Protein AF-A0A350J2W2-F1 (afdb_monomer)

Mean predicted aligned error: 10.59 Å

Structure (mmCIF, N/CA/C/O backbone):
data_AF-A0A350J2W2-F1
#
_entry.id   AF-A0A350J2W2-F1
#
loop_
_atom_site.group_PDB
_atom_site.id
_atom_site.type_symbol
_atom_site.label_atom_id
_atom_site.label_alt_id
_atom_site.label_comp_id
_atom_site.label_asym_id
_atom_site.label_entity_id
_atom_site.label_seq_id
_atom_site.pdbx_PDB_ins_code
_atom_site.Cartn_x
_atom_site.Cartn_y
_atom_site.Cartn_z
_atom_site.occupancy
_atom_site.B_iso_or_equiv
_atom_site.auth_seq_id
_atom_site.auth_comp_id
_atom_site.auth_asym_id
_atom_site.auth_atom_id
_atom_site.pdbx_PDB_model_num
ATOM 1 N N . MET A 1 1 ? -44.505 -14.691 -26.378 1.00 49.09 1 MET A N 1
ATOM 2 C CA . MET A 1 1 ? -43.112 -14.727 -26.883 1.00 49.09 1 MET A CA 1
ATOM 3 C C . MET A 1 1 ? -42.463 -13.358 -26.728 1.00 49.09 1 MET A C 1
ATOM 5 O O . MET A 1 1 ? -42.428 -12.570 -27.658 1.00 49.09 1 MET A O 1
ATOM 9 N N . LYS A 1 2 ? -41.990 -13.043 -25.530 1.00 53.66 2 LYS A N 1
ATOM 10 C CA . LYS A 1 2 ? -41.070 -11.932 -25.254 1.00 53.66 2 LYS A CA 1
ATOM 11 C C . LYS A 1 2 ? -39.989 -12.549 -24.348 1.00 53.66 2 LYS A C 1
ATOM 13 O O . LYS A 1 2 ? -40.270 -13.595 -23.771 1.00 53.66 2 LYS A O 1
ATOM 18 N N . ASN A 1 3 ? -38.791 -11.974 -24.255 1.00 54.34 3 ASN A N 1
ATOM 19 C CA . ASN A 1 3 ? -37.718 -12.326 -23.290 1.00 54.34 3 ASN A CA 1
ATOM 20 C C . ASN A 1 3 ? -36.469 -13.059 -23.831 1.00 54.34 3 ASN A C 1
ATOM 22 O O . ASN A 1 3 ? -35.606 -13.402 -23.032 1.00 54.34 3 ASN A O 1
ATOM 26 N N . LYS A 1 4 ? -36.276 -13.249 -25.148 1.00 56.03 4 LYS A N 1
ATOM 27 C CA . LYS A 1 4 ? -34.934 -13.633 -25.664 1.00 56.03 4 LYS A CA 1
ATOM 28 C C . LYS A 1 4 ? -34.026 -12.429 -25.940 1.00 56.03 4 LYS A C 1
ATOM 30 O O . LYS A 1 4 ? -32.841 -12.484 -25.640 1.00 56.03 4 LYS A O 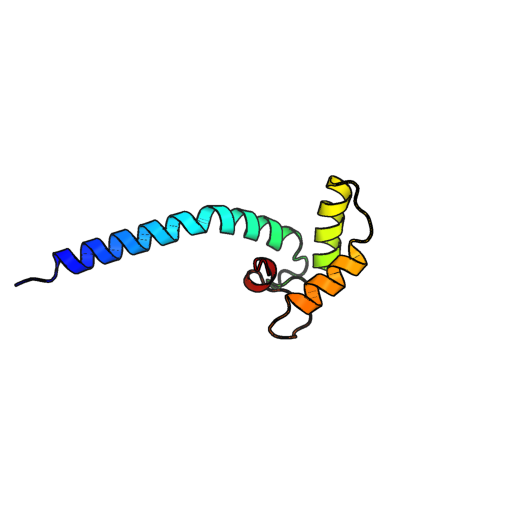1
ATOM 35 N N . LEU A 1 5 ? -34.585 -11.325 -26.440 1.00 55.53 5 LEU A N 1
ATOM 36 C CA . LEU A 1 5 ? -33.827 -10.097 -26.728 1.00 55.53 5 LEU A CA 1
ATOM 37 C C . LEU A 1 5 ? -33.416 -9.336 -25.454 1.00 55.53 5 LEU A C 1
ATOM 39 O O . LEU A 1 5 ? -32.357 -8.719 -25.424 1.00 55.53 5 LEU A O 1
ATOM 43 N N . SER A 1 6 ? -34.209 -9.436 -24.382 1.00 53.12 6 SER A N 1
ATOM 44 C CA . SER A 1 6 ? -33.935 -8.782 -23.094 1.00 53.12 6 SER A CA 1
ATOM 45 C C . SER A 1 6 ? -32.707 -9.365 -22.383 1.00 53.12 6 SER A C 1
ATOM 47 O O . SER A 1 6 ? -31.900 -8.608 -21.859 1.00 53.12 6 SER A O 1
ATOM 49 N N . ASN A 1 7 ? -32.511 -10.688 -22.427 1.00 52.81 7 ASN A N 1
ATOM 50 C CA . ASN A 1 7 ? -31.339 -11.326 -21.814 1.00 52.81 7 ASN A CA 1
ATOM 51 C C . ASN A 1 7 ? -30.046 -11.034 -22.585 1.00 52.81 7 ASN A C 1
ATOM 53 O O . ASN A 1 7 ? -28.989 -10.905 -21.979 1.00 52.81 7 ASN A O 1
ATOM 57 N N . LEU A 1 8 ? -30.130 -10.888 -23.910 1.00 56.78 8 LEU A N 1
ATOM 58 C CA . LEU A 1 8 ? -28.969 -10.621 -24.760 1.00 56.78 8 LEU A CA 1
ATOM 59 C C . LEU A 1 8 ? -28.378 -9.225 -24.513 1.00 56.78 8 LEU A C 1
ATOM 61 O O . LEU A 1 8 ? -27.160 -9.084 -24.444 1.00 56.78 8 LEU A O 1
ATOM 65 N N . LEU A 1 9 ? -29.225 -8.212 -24.305 1.00 57.78 9 LEU A N 1
ATOM 66 C CA . LEU A 1 9 ? -28.770 -6.862 -23.957 1.00 57.78 9 LEU A CA 1
ATOM 67 C C . LEU A 1 9 ? -28.153 -6.800 -22.553 1.00 57.78 9 LEU A C 1
ATOM 69 O O . LEU A 1 9 ? -27.125 -6.154 -22.376 1.00 57.78 9 LEU A O 1
ATOM 73 N N . VAL A 1 10 ? -28.729 -7.511 -21.575 1.00 58.03 10 VAL A N 1
ATOM 74 C CA . VAL A 1 10 ? -28.189 -7.575 -20.205 1.00 58.03 10 VAL 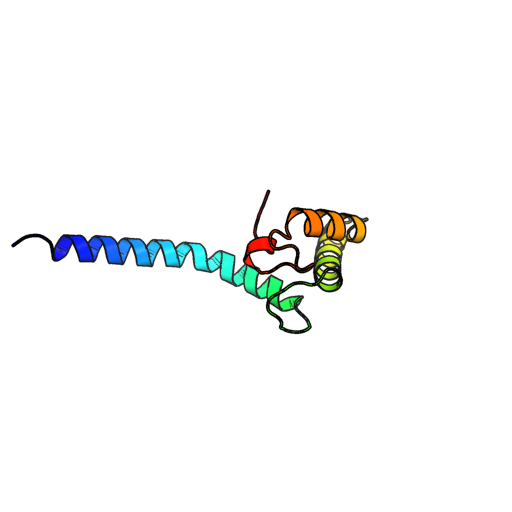A CA 1
ATOM 75 C C . VAL A 1 10 ? -26.812 -8.250 -20.182 1.00 58.03 10 VAL A C 1
ATOM 77 O O . VAL A 1 10 ? -25.888 -7.728 -19.560 1.00 58.03 10 VAL A O 1
ATOM 80 N N . SER A 1 11 ? -26.634 -9.362 -20.903 1.00 53.50 11 SER A N 1
ATOM 81 C CA . SER A 1 11 ? -25.349 -10.073 -20.962 1.00 53.50 11 SER A CA 1
ATOM 82 C C . SER A 1 11 ? -24.238 -9.273 -21.655 1.00 53.50 11 SER A C 1
ATOM 84 O O . SER A 1 11 ? -23.098 -9.298 -21.195 1.00 53.50 11 SER A O 1
ATOM 86 N N . VAL A 1 12 ? -24.551 -8.531 -22.725 1.00 54.62 12 VAL A N 1
ATOM 87 C CA . VAL A 1 12 ? -23.570 -7.668 -23.413 1.00 54.62 12 VAL A CA 1
ATOM 88 C C . VAL A 1 12 ? -23.169 -6.472 -22.546 1.00 54.62 12 VAL A C 1
ATOM 90 O O . VAL A 1 12 ? -21.996 -6.088 -22.540 1.00 54.62 12 VAL A O 1
ATOM 93 N N . LEU A 1 13 ? -24.104 -5.911 -21.773 1.00 53.59 13 LEU A N 1
ATOM 94 C CA . LEU A 1 13 ? -23.804 -4.809 -20.859 1.00 53.59 13 LEU A CA 1
ATOM 95 C C . LEU A 1 13 ? -22.875 -5.260 -19.719 1.00 53.59 13 LEU A C 1
ATOM 97 O O . LEU A 1 13 ? -21.887 -4.591 -19.445 1.00 53.59 13 LEU A O 1
ATOM 101 N N . LEU A 1 14 ? -23.137 -6.424 -19.110 1.00 55.47 14 LEU A N 1
ATOM 102 C CA . LEU A 1 14 ? -22.292 -7.011 -18.056 1.00 55.47 14 LEU A CA 1
ATOM 103 C C . LEU A 1 14 ? -20.867 -7.316 -18.538 1.00 55.47 14 LEU A C 1
ATOM 105 O O . LEU A 1 14 ? -19.902 -6.976 -17.859 1.00 55.47 14 LEU A O 1
ATOM 109 N N . ALA A 1 15 ? -20.715 -7.890 -19.733 1.00 52.28 15 ALA A N 1
ATOM 110 C CA . ALA A 1 15 ? -19.392 -8.188 -20.283 1.00 52.28 15 ALA A CA 1
ATOM 111 C C . ALA A 1 15 ? -18.567 -6.916 -20.576 1.00 52.28 15 ALA A C 1
ATOM 113 O O . ALA A 1 15 ? -17.340 -6.908 -20.434 1.00 52.28 15 ALA A O 1
ATOM 114 N N . SER A 1 16 ? -19.232 -5.820 -20.956 1.00 49.78 16 SER A N 1
ATOM 115 C CA . SER A 1 16 ? -18.566 -4.548 -21.255 1.00 49.78 16 SER A CA 1
ATOM 116 C C . SER A 1 16 ? -18.170 -3.757 -20.001 1.00 49.78 16 SER A C 1
ATOM 118 O O . SER A 1 16 ? -17.090 -3.168 -20.006 1.00 49.78 16 SER A O 1
ATOM 120 N N . VAL A 1 17 ? -18.936 -3.808 -18.899 1.00 49.34 17 VAL A N 1
ATOM 121 C CA . VAL A 1 17 ? -18.484 -3.217 -17.618 1.00 49.34 17 VAL A CA 1
ATOM 122 C C . VAL A 1 17 ? -17.358 -4.015 -16.955 1.00 49.34 17 VAL A C 1
ATOM 124 O O . VAL A 1 17 ? -16.441 -3.400 -16.414 1.00 49.34 17 VAL A O 1
ATOM 127 N N . SER A 1 18 ? -17.343 -5.352 -17.063 1.00 47.91 18 SER A N 1
ATOM 128 C CA . SER A 1 18 ? -16.205 -6.157 -16.584 1.00 47.91 18 SER A CA 1
ATOM 129 C C . SER A 1 18 ? -14.905 -5.784 -17.299 1.00 47.91 18 SER A C 1
ATOM 131 O O . SER A 1 18 ? -13.874 -5.625 -16.657 1.00 47.91 18 SER A O 1
ATOM 133 N N . SER A 1 19 ? -14.960 -5.551 -18.614 1.00 50.03 19 SER A N 1
ATOM 134 C CA . SER A 1 19 ? -13.776 -5.241 -19.428 1.00 50.03 19 SER A CA 1
ATOM 135 C C . SER A 1 19 ? -13.108 -3.901 -19.073 1.00 50.03 19 SER A C 1
ATOM 137 O O . SER A 1 19 ? -11.905 -3.748 -19.283 1.00 50.03 19 SER A O 1
ATOM 139 N N . LEU A 1 20 ? -13.860 -2.932 -18.533 1.00 49.50 20 LEU A N 1
ATOM 140 C CA . LEU A 1 20 ? -13.338 -1.600 -18.201 1.00 49.50 20 LEU A CA 1
ATOM 141 C C . LEU A 1 20 ? -12.641 -1.554 -16.830 1.00 49.50 20 LEU A C 1
ATOM 143 O O . LEU A 1 20 ? -11.693 -0.792 -16.658 1.00 49.50 20 LEU A O 1
ATOM 147 N N . ALA A 1 21 ? -13.053 -2.403 -15.883 1.00 53.03 21 ALA A N 1
ATOM 148 C CA . ALA A 1 21 ? -12.376 -2.563 -14.593 1.00 53.03 21 ALA A CA 1
ATOM 149 C C . ALA A 1 21 ? -11.030 -3.307 -14.729 1.00 53.03 21 ALA A C 1
ATOM 151 O O . ALA A 1 21 ? -10.059 -2.993 -14.043 1.00 53.03 21 ALA A O 1
ATOM 152 N N . CYS A 1 22 ? -10.925 -4.235 -15.686 1.00 55.31 22 CYS A N 1
ATOM 153 C CA . CYS A 1 22 ? -9.752 -5.099 -15.822 1.00 55.31 22 CYS A CA 1
ATOM 154 C C . CYS A 1 22 ? -8.440 -4.360 -16.140 1.00 55.31 22 CYS A C 1
ATOM 156 O O . CYS A 1 22 ? -7.374 -4.827 -15.747 1.00 55.31 22 CYS A O 1
ATOM 158 N N . ALA A 1 23 ? -8.458 -3.237 -16.864 1.00 61.50 23 ALA A N 1
ATOM 159 C CA . ALA A 1 23 ? -7.214 -2.640 -17.366 1.00 61.50 23 ALA A CA 1
ATOM 160 C C . ALA A 1 23 ? -6.339 -2.018 -16.258 1.00 61.50 23 ALA A C 1
ATOM 162 O O . ALA A 1 23 ? -5.112 -2.170 -16.275 1.00 61.50 23 ALA A O 1
ATOM 163 N N . ASP A 1 24 ? -6.954 -1.327 -15.298 1.00 74.31 24 ASP A N 1
ATOM 164 C CA . ASP A 1 24 ? -6.248 -0.761 -14.144 1.00 74.31 24 ASP A CA 1
ATOM 165 C C . ASP A 1 24 ? -5.893 -1.835 -13.116 1.00 74.31 24 ASP A C 1
ATOM 167 O O . ASP A 1 24 ? -4.791 -1.812 -12.556 1.00 74.31 24 ASP A O 1
ATOM 171 N N . ASP A 1 25 ? -6.771 -2.821 -12.934 1.00 78.56 25 ASP A N 1
ATOM 172 C CA . ASP A 1 25 ? -6.525 -3.939 -12.030 1.00 78.56 25 ASP A CA 1
ATOM 173 C C . ASP A 1 25 ? -5.352 -4.798 -12.498 1.00 78.56 25 ASP A C 1
ATOM 175 O O . ASP A 1 25 ? -4.492 -5.122 -11.689 1.00 78.56 25 ASP A O 1
ATOM 179 N N . VAL A 1 26 ? -5.192 -5.038 -13.804 1.00 82.25 26 VAL A N 1
ATOM 180 C CA . VAL A 1 26 ? -4.033 -5.776 -14.338 1.00 82.25 26 VAL A CA 1
ATOM 181 C C . VAL A 1 26 ? -2.710 -5.052 -14.062 1.00 82.25 26 VAL A C 1
ATOM 183 O O . VAL A 1 26 ? -1.707 -5.692 -13.739 1.00 82.25 26 VAL A O 1
ATOM 186 N N . LYS A 1 27 ? -2.656 -3.717 -14.176 1.00 85.75 27 LYS A N 1
ATOM 187 C CA . LYS A 1 27 ? -1.427 -2.956 -13.863 1.00 85.75 27 LYS A CA 1
ATOM 188 C C . LYS A 1 27 ? -1.109 -3.006 -12.373 1.00 85.75 27 LYS A C 1
ATOM 190 O O . LYS A 1 27 ? 0.048 -3.190 -11.997 1.00 85.75 27 LYS A O 1
ATOM 195 N N . LYS A 1 28 ? -2.135 -2.836 -11.543 1.00 86.62 28 LYS A N 1
ATOM 196 C CA . LYS A 1 28 ? -2.049 -2.920 -10.086 1.00 86.62 28 LYS A CA 1
ATOM 197 C C . LYS A 1 28 ? -1.611 -4.309 -9.633 1.00 86.62 28 LYS A C 1
ATOM 199 O O . LYS A 1 28 ? -0.715 -4.400 -8.807 1.00 86.62 28 LYS A O 1
ATOM 204 N N . GLN A 1 29 ? -2.164 -5.359 -10.229 1.00 88.06 29 GLN A N 1
ATOM 205 C CA . GLN A 1 29 ? -1.822 -6.748 -9.945 1.00 88.06 29 GLN A CA 1
ATOM 206 C C . GLN A 1 29 ? -0.375 -7.042 -10.330 1.00 88.06 29 GLN A C 1
ATOM 208 O O . GLN A 1 29 ? 0.384 -7.531 -9.509 1.00 88.06 29 GLN A O 1
ATOM 213 N N . LYS A 1 30 ? 0.073 -6.619 -11.520 1.00 89.12 30 LYS A N 1
ATOM 214 C CA . LYS A 1 30 ? 1.492 -6.730 -11.902 1.00 89.12 30 LYS A CA 1
ATOM 215 C C . LYS A 1 30 ? 2.427 -6.003 -10.939 1.00 89.12 30 LYS A C 1
ATOM 217 O O . LYS A 1 30 ? 3.550 -6.447 -10.725 1.00 89.12 30 LYS A O 1
ATOM 222 N N . TYR A 1 31 ? 2.003 -4.855 -10.413 1.00 89.12 31 TYR A N 1
ATOM 223 C CA . TYR A 1 31 ? 2.786 -4.131 -9.420 1.00 89.12 31 TYR A CA 1
ATOM 224 C C . TYR A 1 31 ? 2.791 -4.856 -8.074 1.00 89.12 31 TYR A C 1
ATOM 226 O O . TYR A 1 31 ? 3.848 -4.945 -7.472 1.00 89.12 31 TYR A O 1
ATOM 234 N N . PHE A 1 32 ? 1.656 -5.398 -7.637 1.00 89.81 32 PHE A N 1
ATOM 235 C CA . PHE A 1 32 ? 1.522 -6.204 -6.425 1.00 89.81 32 PHE A CA 1
ATOM 236 C C . PHE A 1 32 ? 2.417 -7.450 -6.479 1.00 89.81 32 PHE A C 1
ATOM 238 O O . PHE A 1 32 ? 3.338 -7.568 -5.677 1.00 89.81 32 PHE A O 1
ATOM 245 N N . SER A 1 33 ? 2.265 -8.276 -7.518 1.00 90.75 33 SER A N 1
ATOM 246 C CA . SER A 1 33 ? 3.043 -9.506 -7.721 1.00 90.75 33 SER A CA 1
ATOM 247 C C . SER A 1 33 ? 4.545 -9.270 -7.909 1.00 90.75 33 SER A C 1
ATOM 249 O O . SER A 1 33 ? 5.328 -10.206 -7.895 1.00 90.75 33 SER A O 1
ATOM 251 N N . LYS A 1 34 ? 4.986 -8.024 -8.131 1.00 92.06 34 LYS A N 1
ATOM 252 C CA . LYS A 1 34 ? 6.417 -7.699 -8.180 1.00 92.06 34 LYS A CA 1
ATOM 253 C C . LYS A 1 34 ? 7.064 -7.711 -6.788 1.00 92.06 34 LYS A C 1
ATOM 255 O O . LYS A 1 34 ? 8.282 -7.852 -6.702 1.00 92.06 34 LYS A O 1
ATOM 260 N N . PHE A 1 35 ? 6.282 -7.460 -5.742 1.00 91.25 35 PHE A N 1
ATOM 261 C CA . PHE A 1 35 ? 6.765 -7.366 -4.363 1.00 91.25 35 PHE A CA 1
ATOM 262 C C . PHE A 1 35 ? 6.357 -8.558 -3.500 1.00 91.25 35 PHE A C 1
ATOM 264 O O . PHE A 1 35 ? 6.954 -8.713 -2.446 1.00 91.25 35 PHE A O 1
ATOM 271 N N . ASP A 1 36 ? 5.401 -9.365 -3.955 1.00 91.31 36 ASP A N 1
ATOM 272 C CA . ASP A 1 36 ? 5.117 -10.704 -3.435 1.00 91.31 36 ASP A CA 1
ATOM 273 C C . ASP A 1 36 ? 6.282 -11.635 -3.825 1.00 91.31 36 ASP A C 1
ATOM 275 O O . ASP A 1 36 ? 6.398 -12.082 -4.971 1.00 91.31 36 ASP A O 1
ATOM 279 N N . LEU A 1 37 ? 7.243 -11.796 -2.915 1.00 90.88 37 LEU A N 1
ATOM 280 C CA . LEU A 1 37 ? 8.487 -12.529 -3.147 1.00 90.88 37 LEU A CA 1
ATOM 281 C C . LEU A 1 37 ? 8.303 -14.027 -2.922 1.00 90.88 37 LEU A C 1
ATOM 283 O O . LEU A 1 37 ? 8.971 -14.829 -3.584 1.00 90.88 37 LEU A O 1
ATOM 287 N N . ASP A 1 38 ? 7.422 -14.404 -1.999 1.00 91.06 38 ASP A N 1
ATOM 288 C CA .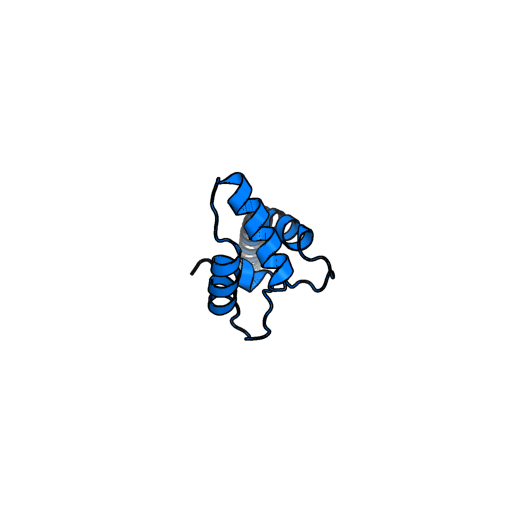 ASP A 1 38 ? 7.103 -15.797 -1.700 1.00 91.06 38 ASP A CA 1
ATOM 289 C C . ASP A 1 38 ? 5.984 -16.366 -2.594 1.00 91.06 38 ASP A C 1
ATOM 291 O O . ASP A 1 38 ? 5.801 -17.584 -2.628 1.00 91.06 38 ASP A O 1
ATOM 295 N N . ASN A 1 39 ? 5.367 -15.530 -3.439 1.00 89.88 39 ASN A N 1
ATOM 296 C CA . ASN A 1 39 ? 4.298 -15.869 -4.388 1.00 89.88 39 ASN A CA 1
ATOM 297 C C . ASN A 1 39 ? 3.080 -16.464 -3.680 1.00 89.88 39 ASN A C 1
ATOM 299 O O . ASN A 1 39 ? 2.480 -17.432 -4.164 1.00 89.88 39 ASN A O 1
ATOM 303 N N . ASN A 1 40 ? 2.751 -15.918 -2.512 1.00 90.38 40 ASN A N 1
ATOM 304 C CA . ASN A 1 40 ? 1.631 -16.387 -1.715 1.00 90.38 40 ASN A CA 1
ATOM 305 C C . ASN A 1 40 ? 0.326 -15.622 -2.014 1.00 90.38 40 ASN A C 1
ATOM 307 O O . ASN A 1 40 ? -0.680 -15.890 -1.359 1.00 90.38 40 ASN A O 1
ATOM 311 N N . ASP A 1 41 ? 0.321 -14.714 -3.002 1.00 91.06 41 ASP A N 1
ATOM 312 C CA . ASP A 1 41 ? -0.777 -13.805 -3.372 1.00 91.06 41 ASP A CA 1
ATOM 313 C C . ASP A 1 41 ? -1.147 -12.773 -2.282 1.00 91.06 41 ASP A C 1
ATOM 315 O O . ASP A 1 41 ? -2.172 -12.082 -2.370 1.00 91.06 41 ASP A O 1
ATOM 319 N N . HIS A 1 42 ? -0.290 -12.615 -1.277 1.00 93.75 42 HIS A N 1
ATOM 320 C CA . HIS A 1 42 ? -0.398 -11.649 -0.193 1.00 93.75 42 HIS A CA 1
ATOM 321 C C . HIS A 1 42 ? 0.880 -10.801 -0.129 1.00 93.75 42 HIS A C 1
ATOM 323 O O . HIS A 1 42 ? 1.903 -11.099 -0.734 1.00 93.75 42 HIS A O 1
ATOM 329 N N . LEU A 1 43 ? 0.803 -9.669 0.565 1.00 92.94 43 LEU A N 1
ATOM 330 C CA . LEU A 1 43 ? 1.975 -8.882 0.919 1.00 92.94 43 LEU A CA 1
ATOM 331 C C . LEU A 1 43 ? 2.149 -8.918 2.423 1.00 92.94 43 LEU A C 1
ATOM 333 O O . LEU A 1 43 ? 1.350 -8.340 3.165 1.00 92.94 43 LEU A O 1
ATOM 337 N N . SER A 1 44 ? 3.241 -9.530 2.852 1.00 93.25 44 SER A N 1
ATOM 338 C CA . SER A 1 44 ? 3.724 -9.454 4.223 1.00 93.25 44 SER A CA 1
ATOM 339 C C . SER A 1 44 ? 4.132 -8.020 4.576 1.00 93.25 44 SER A C 1
ATOM 341 O O . SER A 1 44 ? 4.396 -7.185 3.703 1.00 93.25 44 SER A O 1
ATOM 343 N N . LEU A 1 45 ? 4.257 -7.712 5.870 1.00 91.38 45 LEU A N 1
ATOM 344 C CA . LEU A 1 45 ? 4.686 -6.384 6.330 1.00 91.38 45 LEU A CA 1
ATOM 345 C C . LEU A 1 45 ? 6.023 -5.954 5.705 1.00 91.38 45 LEU A C 1
ATOM 347 O O . LEU A 1 45 ? 6.195 -4.792 5.332 1.00 91.38 45 LEU A O 1
ATOM 351 N N . GLU A 1 46 ? 6.965 -6.887 5.577 1.00 92.44 46 GLU A N 1
ATOM 352 C CA . GLU A 1 46 ? 8.298 -6.646 5.015 1.00 92.44 46 GLU A CA 1
ATOM 353 C C . GLU A 1 46 ? 8.244 -6.325 3.512 1.00 92.44 46 GLU A C 1
ATOM 355 O O . GLU A 1 46 ? 8.882 -5.376 3.038 1.00 92.44 46 GLU A O 1
ATOM 360 N N . GLU A 1 47 ? 7.420 -7.058 2.766 1.00 93.31 47 GLU A N 1
ATOM 361 C CA . GLU A 1 47 ? 7.196 -6.873 1.329 1.00 93.31 47 GLU A CA 1
ATOM 362 C C . GLU A 1 47 ? 6.454 -5.564 1.054 1.00 93.31 47 GLU A C 1
ATOM 364 O O . GLU A 1 47 ? 6.862 -4.753 0.214 1.00 93.31 47 GLU A O 1
ATOM 369 N N . TYR A 1 48 ? 5.414 -5.289 1.841 1.00 91.88 48 TYR A N 1
ATOM 370 C CA . TYR A 1 48 ? 4.663 -4.043 1.778 1.00 91.88 48 TYR A CA 1
ATOM 371 C C . TYR A 1 48 ? 5.521 -2.828 2.165 1.00 91.88 48 TYR A C 1
ATOM 373 O O . TYR A 1 48 ? 5.456 -1.776 1.518 1.00 91.88 48 TYR A O 1
ATOM 381 N N . SER A 1 49 ? 6.377 -2.964 3.181 1.00 92.62 49 SER A N 1
ATOM 382 C CA . SER A 1 49 ? 7.343 -1.933 3.575 1.00 92.62 49 SER A CA 1
ATOM 383 C C . SER A 1 49 ? 8.350 -1.659 2.458 1.00 92.62 49 SER A C 1
ATOM 385 O O . SER A 1 49 ? 8.598 -0.497 2.126 1.00 92.62 49 SER A O 1
ATOM 387 N N . SER A 1 50 ? 8.856 -2.705 1.800 1.00 92.12 50 SER A N 1
ATOM 388 C CA . SER A 1 50 ? 9.750 -2.590 0.641 1.00 92.12 50 SER A CA 1
ATOM 389 C C . SER A 1 50 ? 9.070 -1.896 -0.543 1.00 92.12 50 SER A C 1
ATOM 391 O O . SER A 1 50 ? 9.656 -1.016 -1.182 1.00 92.12 50 SER A O 1
ATOM 393 N N . MET A 1 51 ? 7.799 -2.207 -0.798 1.00 90.69 51 MET A N 1
ATOM 394 C CA . MET A 1 51 ? 6.990 -1.513 -1.799 1.00 90.69 51 MET A CA 1
ATOM 395 C C . MET A 1 51 ? 6.837 -0.019 -1.471 1.00 90.69 51 MET A C 1
ATOM 397 O O . MET A 1 51 ? 7.035 0.845 -2.336 1.00 90.69 51 MET A O 1
ATOM 401 N N . LEU A 1 52 ? 6.506 0.312 -0.219 1.00 90.69 52 LEU A N 1
ATOM 402 C CA . LEU A 1 52 ? 6.372 1.699 0.223 1.00 90.69 52 LEU A CA 1
ATOM 403 C C . LEU A 1 52 ? 7.698 2.447 0.179 1.00 90.69 52 LEU A C 1
ATOM 405 O O . LEU A 1 52 ? 7.692 3.608 -0.225 1.00 90.69 52 LEU A O 1
ATOM 409 N N . ARG A 1 53 ? 8.814 1.795 0.510 1.00 92.06 53 ARG A N 1
ATOM 410 C CA . ARG A 1 53 ? 10.161 2.353 0.385 1.00 92.06 53 ARG A CA 1
ATOM 411 C C . ARG A 1 53 ? 10.425 2.834 -1.036 1.00 92.06 53 ARG A C 1
ATOM 413 O O . ARG A 1 53 ? 10.678 4.018 -1.225 1.00 92.06 53 ARG A O 1
ATOM 420 N N . VAL A 1 54 ? 10.247 1.972 -2.039 1.00 90.69 54 VAL A N 1
ATOM 421 C CA . VAL A 1 54 ? 10.457 2.335 -3.455 1.00 90.69 54 VAL A CA 1
ATOM 422 C C . VAL A 1 54 ? 9.561 3.506 -3.876 1.00 90.69 54 VAL A C 1
ATOM 424 O O . VAL A 1 54 ? 9.962 4.369 -4.658 1.00 90.69 54 VAL A O 1
ATOM 427 N N . ARG A 1 55 ? 8.324 3.563 -3.369 1.00 87.81 55 ARG A N 1
ATOM 428 C CA . ARG A 1 55 ? 7.398 4.671 -3.651 1.00 87.81 55 ARG A CA 1
ATOM 429 C C . ARG A 1 55 ? 7.820 5.978 -2.972 1.00 87.81 55 ARG A C 1
ATOM 431 O O . ARG A 1 55 ? 7.655 7.051 -3.557 1.00 87.81 55 ARG A O 1
ATOM 438 N N . PHE A 1 56 ? 8.313 5.889 -1.743 1.00 89.44 56 PHE A N 1
ATOM 439 C CA . PHE A 1 56 ? 8.734 7.018 -0.922 1.00 89.44 56 PHE A CA 1
ATOM 440 C C . PHE A 1 56 ? 10.058 7.602 -1.411 1.00 89.44 56 PHE A C 1
ATOM 442 O O . PHE A 1 56 ? 10.129 8.814 -1.574 1.00 89.44 56 PHE A O 1
ATOM 449 N N . GLU A 1 57 ? 11.034 6.762 -1.764 1.00 89.69 57 GLU A N 1
ATOM 450 C CA . GLU A 1 57 ? 12.303 7.166 -2.386 1.00 89.69 57 GLU A CA 1
ATOM 451 C C . GLU A 1 57 ? 12.057 7.946 -3.687 1.00 89.69 57 GLU A C 1
ATOM 453 O O . GLU A 1 57 ? 12.648 8.996 -3.908 1.00 89.69 57 GLU A O 1
ATOM 458 N N . LYS A 1 58 ? 11.093 7.514 -4.514 1.00 88.50 58 LYS A N 1
ATOM 459 C CA . LYS A 1 58 ? 10.681 8.260 -5.720 1.00 88.50 58 LYS A CA 1
ATOM 460 C C . LYS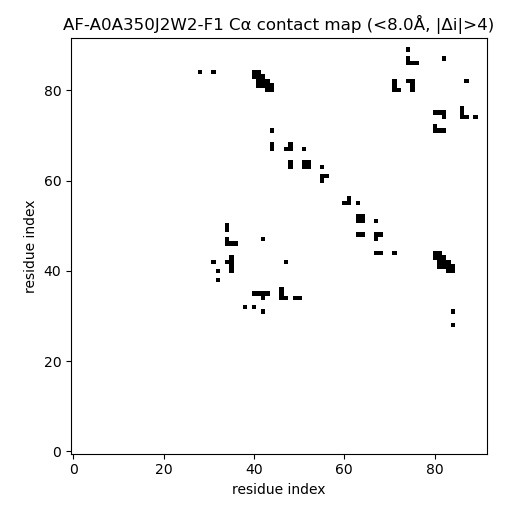 A 1 58 ? 10.032 9.617 -5.439 1.00 88.50 58 LYS A C 1
ATOM 462 O O . LYS A 1 58 ? 9.949 10.440 -6.343 1.00 88.50 58 LYS A O 1
ATOM 467 N N . SER A 1 59 ? 9.508 9.814 -4.233 1.00 86.94 59 SER A N 1
ATOM 468 C CA . SER A 1 59 ? 8.797 11.030 -3.821 1.00 86.94 59 SER A CA 1
ATOM 469 C C . SER A 1 59 ? 9.599 11.872 -2.822 1.00 86.94 59 SER A C 1
ATOM 471 O O . SER A 1 59 ? 9.027 12.804 -2.260 1.00 86.94 59 SER A O 1
ATOM 473 N N . ASP A 1 60 ? 10.861 11.509 -2.563 1.00 86.69 60 ASP A N 1
ATOM 474 C CA . ASP A 1 60 ? 11.744 12.100 -1.548 1.00 86.69 60 ASP A CA 1
ATOM 475 C C . ASP A 1 60 ? 11.113 12.171 -0.140 1.00 86.69 60 ASP A C 1
ATOM 477 O O . ASP A 1 60 ? 11.231 13.146 0.600 1.00 86.69 60 ASP A O 1
ATOM 481 N N . LYS A 1 61 ? 10.361 11.124 0.229 1.00 85.69 61 LYS A N 1
ATOM 482 C CA . LYS A 1 61 ? 9.706 10.995 1.539 1.00 85.69 61 LYS A CA 1
ATOM 483 C C . LYS A 1 61 ? 10.424 9.964 2.401 1.00 85.69 61 LYS A C 1
ATOM 485 O O . LYS A 1 61 ? 10.880 8.939 1.908 1.00 85.69 61 LYS A O 1
ATOM 490 N N . SER A 1 62 ? 10.442 10.184 3.711 1.00 88.50 62 SER A N 1
ATOM 491 C CA . SER A 1 62 ? 10.964 9.237 4.704 1.00 88.50 62 SER A CA 1
ATOM 492 C C . SER A 1 62 ? 9.846 8.680 5.596 1.00 88.50 62 SER A C 1
ATOM 494 O O . SER A 1 62 ? 8.691 9.103 5.514 1.00 88.50 62 SER A O 1
ATOM 496 N N . GLY A 1 63 ? 10.169 7.687 6.429 1.00 88.81 63 GLY A N 1
ATOM 497 C CA . GLY A 1 63 ? 9.216 7.104 7.382 1.00 88.81 63 GLY A CA 1
ATOM 498 C C . GLY A 1 63 ? 8.263 6.064 6.785 1.00 88.81 63 GLY A C 1
ATOM 499 O O . GLY A 1 63 ? 7.184 5.839 7.338 1.00 88.81 63 GLY A O 1
ATOM 500 N N . TRP A 1 64 ? 8.650 5.417 5.678 1.00 89.19 64 TRP A N 1
ATOM 501 C CA . TRP A 1 64 ? 7.845 4.373 5.036 1.00 89.19 64 TRP A CA 1
ATOM 502 C C . TRP A 1 64 ? 7.540 3.204 5.979 1.00 89.19 64 TRP A C 1
ATOM 504 O O . TRP A 1 64 ? 6.426 2.709 5.9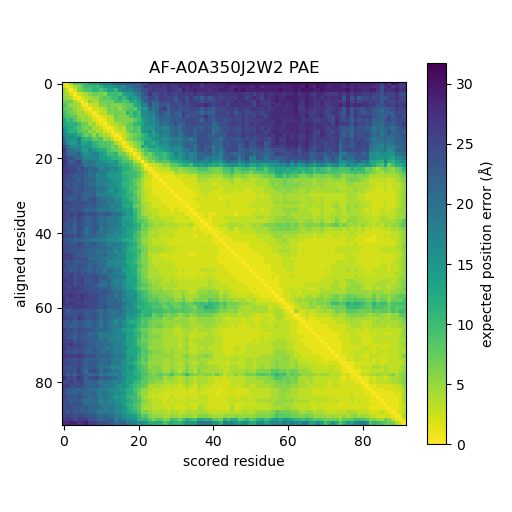35 1.00 89.19 64 TRP A O 1
ATOM 514 N N . GLU A 1 65 ? 8.450 2.821 6.878 1.00 88.50 65 GLU A N 1
ATOM 515 C CA . GLU A 1 65 ? 8.267 1.688 7.806 1.00 88.50 65 GLU A CA 1
ATOM 516 C C . GLU A 1 65 ? 7.129 1.920 8.809 1.00 88.50 65 GLU A C 1
ATOM 518 O O . GLU A 1 65 ? 6.270 1.062 9.020 1.00 88.50 65 GLU A O 1
ATOM 523 N N . LYS A 1 66 ? 7.076 3.119 9.406 1.00 90.00 66 LYS A N 1
ATOM 524 C CA . LYS A 1 66 ? 5.979 3.506 10.308 1.00 90.00 66 LYS A CA 1
ATOM 525 C C . LYS A 1 66 ? 4.662 3.601 9.548 1.00 90.00 66 LYS A C 1
ATOM 527 O O . LYS A 1 66 ? 3.612 3.246 10.075 1.00 90.00 66 LYS A O 1
ATOM 532 N N . GLN A 1 67 ? 4.716 4.091 8.310 1.00 89.56 67 GLN A N 1
ATOM 533 C CA . GLN A 1 67 ? 3.541 4.197 7.457 1.00 89.56 67 GLN A CA 1
ATOM 534 C C . GLN A 1 67 ? 3.072 2.832 6.937 1.00 89.56 67 GLN A C 1
ATOM 536 O O . GLN A 1 67 ? 1.881 2.687 6.677 1.00 89.56 67 GLN A O 1
ATOM 541 N N . ALA A 1 68 ? 3.979 1.865 6.778 1.00 90.69 68 ALA A N 1
ATOM 542 C CA . ALA A 1 68 ? 3.687 0.494 6.384 1.00 90.69 68 ALA A CA 1
ATOM 543 C C . ALA A 1 68 ? 2.885 -0.199 7.477 1.00 90.69 68 ALA A C 1
ATOM 545 O O . ALA A 1 68 ? 1.759 -0.589 7.205 1.00 90.69 68 ALA A O 1
ATOM 546 N N . ASN A 1 69 ? 3.399 -0.206 8.711 1.00 90.69 69 ASN A N 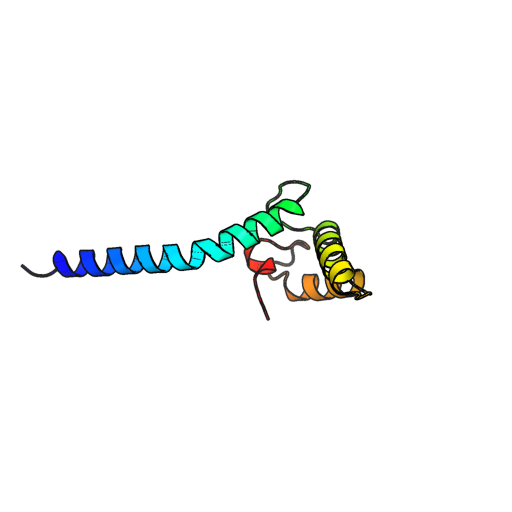1
ATOM 547 C CA . ASN A 1 69 ? 2.693 -0.750 9.875 1.00 90.69 69 ASN A CA 1
ATOM 548 C C . ASN A 1 69 ? 1.299 -0.136 10.032 1.00 90.69 69 ASN A C 1
ATOM 550 O O . ASN A 1 69 ? 0.303 -0.845 9.972 1.00 90.69 69 ASN A O 1
ATOM 554 N N . LYS A 1 70 ? 1.212 1.201 10.087 1.00 90.25 70 LYS A N 1
ATOM 555 C CA . LYS A 1 70 ? -0.080 1.890 10.232 1.00 90.25 70 LYS A CA 1
ATOM 556 C C . LYS A 1 70 ? -1.070 1.568 9.117 1.00 90.25 70 LYS A C 1
ATOM 558 O O . LYS A 1 70 ? -2.266 1.498 9.369 1.00 90.25 70 LYS A O 1
ATOM 563 N N . ARG A 1 71 ? -0.601 1.466 7.867 1.00 88.50 71 ARG A N 1
ATOM 564 C CA . ARG A 1 71 ? -1.488 1.129 6.746 1.00 88.50 71 ARG A CA 1
ATOM 565 C C . ARG A 1 71 ? -1.861 -0.336 6.731 1.00 88.50 71 ARG A C 1
ATOM 567 O O . ARG A 1 71 ? -2.961 -0.621 6.290 1.00 88.50 71 ARG A O 1
ATOM 574 N N . MET A 1 72 ? -0.975 -1.213 7.179 1.00 89.44 72 MET A N 1
ATOM 575 C CA . MET A 1 72 ? -1.256 -2.630 7.300 1.00 89.44 72 MET A CA 1
ATOM 576 C C . MET A 1 72 ? -2.342 -2.855 8.343 1.00 89.44 72 MET A C 1
ATOM 578 O O . MET A 1 72 ? -3.409 -3.304 7.969 1.00 89.44 72 MET A O 1
ATOM 582 N N . GLU A 1 73 ? -2.164 -2.364 9.571 1.00 89.38 73 GLU A N 1
ATOM 583 C CA . GLU A 1 73 ? -3.180 -2.454 10.635 1.00 89.38 73 GLU A CA 1
ATOM 584 C C . GLU A 1 73 ? -4.537 -1.851 10.237 1.00 89.38 73 GLU A C 1
ATOM 586 O O . GLU A 1 73 ? -5.581 -2.256 10.734 1.00 89.38 73 GLU A O 1
ATOM 591 N N . PHE A 1 74 ? -4.536 -0.847 9.358 1.00 88.44 74 PHE A N 1
ATOM 592 C CA . PHE A 1 74 ? -5.762 -0.201 8.896 1.00 88.44 74 PHE A CA 1
ATOM 593 C C . PHE A 1 74 ? -6.442 -0.917 7.717 1.00 88.44 74 PHE A C 1
ATOM 595 O O . PHE A 1 74 ? -7.622 -0.676 7.466 1.00 88.44 74 PHE A O 1
ATOM 602 N N . LYS A 1 75 ? -5.702 -1.729 6.955 1.00 88.69 75 LYS A N 1
ATOM 603 C CA . LYS A 1 75 ? -6.173 -2.391 5.725 1.00 88.69 75 LYS A CA 1
ATOM 604 C C . LYS A 1 75 ? -6.366 -3.894 5.876 1.00 88.69 75 LYS A C 1
ATOM 606 O O . LYS A 1 75 ? -7.128 -4.451 5.098 1.00 88.69 75 LYS A O 1
ATOM 611 N N . ASP A 1 76 ? -5.650 -4.503 6.809 1.00 90.44 76 ASP A N 1
ATOM 612 C CA . ASP A 1 76 ? -5.746 -5.905 7.190 1.00 90.44 76 ASP A CA 1
ATOM 613 C C . ASP A 1 76 ? -7.107 -6.125 7.870 1.00 90.44 76 ASP A C 1
ATOM 615 O O . ASP A 1 76 ? -7.284 -5.877 9.065 1.00 90.44 76 ASP A O 1
ATOM 619 N N . GLU A 1 77 ? -8.122 -6.457 7.066 1.00 88.44 77 GLU A N 1
ATOM 620 C CA . GLU A 1 77 ? -9.500 -6.623 7.538 1.00 88.44 77 GLU A CA 1
ATOM 621 C C . GLU A 1 77 ? -9.716 -8.009 8.146 1.00 88.44 77 GLU A C 1
ATOM 623 O O . GLU A 1 77 ? -10.534 -8.163 9.058 1.00 88.44 77 GLU A O 1
ATOM 628 N N . ASN A 1 78 ? -9.011 -9.017 7.630 1.00 87.94 78 ASN A N 1
ATOM 629 C CA . ASN A 1 78 ? -9.098 -10.392 8.109 1.00 87.94 78 ASN A CA 1
ATOM 630 C C . ASN A 1 78 ? -8.181 -10.662 9.323 1.00 87.94 78 ASN A C 1
ATOM 632 O O . ASN A 1 78 ? -8.402 -11.653 10.024 1.00 87.94 78 ASN A O 1
ATOM 636 N N . GLY A 1 79 ? -7.236 -9.767 9.621 1.00 88.25 79 GLY A N 1
ATOM 637 C CA . GLY A 1 79 ? -6.336 -9.831 10.770 1.00 88.25 79 GLY A CA 1
ATOM 638 C C . GLY A 1 79 ? -5.250 -10.894 10.626 1.00 88.25 79 GLY A C 1
ATOM 639 O O . GLY A 1 79 ? -4.799 -11.434 11.642 1.00 88.25 79 GLY A O 1
ATOM 640 N N . ASP A 1 80 ? -4.881 -11.258 9.396 1.00 89.12 80 ASP A N 1
ATOM 641 C CA . ASP A 1 80 ? -3.890 -12.305 9.130 1.00 89.12 80 ASP A CA 1
ATOM 642 C C . ASP A 1 80 ? -2.440 -11.784 9.125 1.00 89.12 80 ASP A C 1
ATOM 644 O O . ASP A 1 80 ? -1.496 -12.573 9.011 1.00 89.12 80 ASP A O 1
ATOM 648 N N . GLY A 1 81 ? -2.251 -10.473 9.315 1.00 88.94 81 GLY A N 1
ATOM 649 C CA . GLY A 1 81 ? -0.947 -9.819 9.310 1.00 88.94 81 GLY A CA 1
ATOM 650 C C . GLY A 1 81 ? -0.357 -9.647 7.911 1.00 88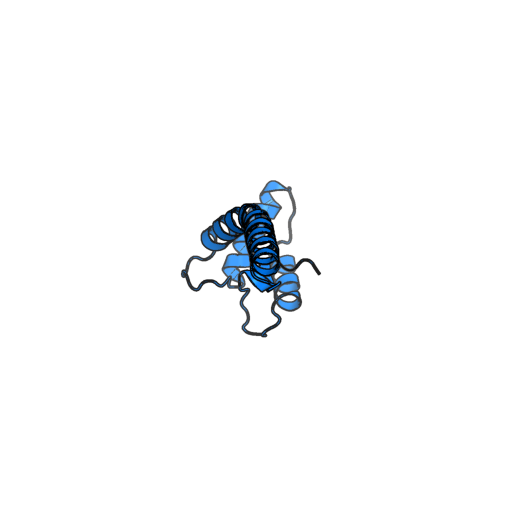.94 81 GLY A C 1
ATOM 651 O O . GLY A 1 81 ? 0.824 -9.310 7.781 1.00 88.94 81 GLY A O 1
ATOM 652 N N . GLN A 1 82 ? -1.151 -9.882 6.869 1.00 93.12 82 GLN A N 1
ATOM 653 C CA . GLN A 1 82 ? -0.790 -9.762 5.467 1.00 93.12 82 GLN A CA 1
ATOM 654 C C . GLN A 1 82 ? -1.849 -8.928 4.735 1.00 93.12 82 G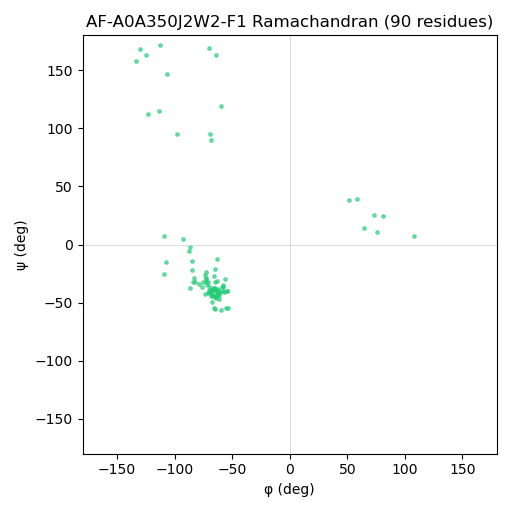LN A C 1
ATOM 656 O O . GLN A 1 82 ? -2.877 -8.552 5.282 1.00 93.12 82 GLN A O 1
ATOM 661 N N . LEU A 1 83 ? -1.554 -8.518 3.503 1.00 92.19 83 LEU A N 1
ATOM 662 C CA . LEU A 1 83 ? -2.518 -7.801 2.670 1.00 92.19 83 LEU A CA 1
ATOM 663 C C . LEU A 1 83 ? -2.717 -8.558 1.373 1.00 92.19 83 LEU A C 1
ATOM 665 O O . LEU A 1 83 ? -1.817 -8.578 0.530 1.00 92.19 83 LEU A O 1
ATOM 669 N N . ASN A 1 84 ? -3.905 -9.114 1.170 1.00 92.56 84 ASN A N 1
ATOM 670 C CA . ASN A 1 84 ? -4.269 -9.635 -0.141 1.00 92.56 84 ASN A CA 1
ATOM 671 C C . ASN A 1 84 ? -4.473 -8.486 -1.150 1.00 92.56 84 ASN A C 1
ATOM 673 O O . ASN A 1 84 ? -4.551 -7.301 -0.799 1.00 92.56 84 ASN A O 1
ATOM 677 N N . PHE A 1 85 ? -4.585 -8.824 -2.437 1.00 89.69 85 PHE A N 1
ATOM 678 C CA . PHE A 1 85 ? -4.751 -7.827 -3.499 1.00 89.69 85 PHE A CA 1
ATOM 679 C C . PHE A 1 85 ? -5.937 -6.875 -3.260 1.00 89.69 85 PHE A C 1
ATOM 681 O O . PHE A 1 85 ? -5.819 -5.667 -3.483 1.00 89.69 85 PHE A O 1
ATOM 688 N N . THR A 1 86 ? -7.058 -7.396 -2.759 1.00 89.38 86 THR A N 1
ATOM 689 C CA . THR A 1 86 ? -8.275 -6.614 -2.505 1.00 89.38 86 THR A CA 1
ATOM 690 C C . THR A 1 86 ? -8.054 -5.610 -1.374 1.00 89.38 86 THR A C 1
ATOM 692 O O . THR A 1 86 ? -8.306 -4.416 -1.551 1.00 89.38 86 THR A O 1
ATOM 695 N N . GLU A 1 87 ? -7.516 -6.056 -0.238 1.00 90.94 87 GLU A N 1
ATOM 696 C CA . GLU A 1 87 ? -7.190 -5.217 0.929 1.00 90.94 87 GLU A CA 1
ATOM 697 C C . GLU A 1 87 ? -6.146 -4.152 0.583 1.00 90.94 87 GLU A C 1
ATOM 699 O O . GLU A 1 87 ? -6.260 -2.968 0.936 1.00 90.94 87 GLU A O 1
ATOM 704 N N . TRP A 1 88 ? -5.140 -4.537 -0.204 1.00 89.38 88 TRP A N 1
ATOM 705 C CA . TRP A 1 88 ? -4.123 -3.622 -0.695 1.00 89.38 88 TRP A CA 1
ATOM 706 C C . TRP A 1 88 ? -4.718 -2.517 -1.581 1.00 89.38 88 TRP A C 1
ATOM 708 O O . TRP A 1 88 ? -4.320 -1.351 -1.443 1.00 89.38 88 TRP A O 1
ATOM 718 N N . GLN A 1 89 ? -5.709 -2.827 -2.422 1.00 87.31 89 GLN A N 1
ATOM 719 C CA . GLN A 1 89 ? -6.378 -1.848 -3.284 1.00 87.31 89 GLN A CA 1
ATOM 720 C C . GLN A 1 89 ? -7.320 -0.890 -2.540 1.00 87.31 89 GLN A C 1
ATOM 722 O O . GLN A 1 89 ? -7.552 0.213 -3.043 1.00 87.31 89 GLN A O 1
ATOM 727 N N . GLN A 1 90 ? -7.840 -1.252 -1.362 1.00 83.56 90 GLN A N 1
ATOM 728 C CA . GLN A 1 90 ? -8.809 -0.410 -0.651 1.00 83.56 90 GLN A CA 1
ATOM 729 C C . GLN A 1 90 ? -8.241 0.977 -0.305 1.00 83.56 90 GLN A C 1
ATOM 731 O O . GLN A 1 90 ? -7.271 1.116 0.436 1.00 83.56 90 GLN A O 1
ATOM 736 N N . THR A 1 91 ? -8.845 2.047 -0.803 1.00 67.69 91 THR A N 1
ATOM 737 C CA . THR A 1 91 ? -8.546 3.413 -0.352 1.00 67.69 91 THR A CA 1
ATOM 738 C C . THR A 1 91 ? -9.597 3.813 0.675 1.00 67.69 91 THR A C 1
ATOM 740 O O . THR A 1 91 ? -10.683 4.233 0.283 1.00 67.69 91 THR A O 1
ATOM 743 N N . ARG A 1 92 ? -9.303 3.632 1.963 1.00 55.50 92 ARG A N 1
ATOM 744 C CA . ARG A 1 92 ? -10.087 4.214 3.059 1.00 55.50 92 ARG A CA 1
ATOM 745 C C . ARG A 1 92 ? -9.452 5.517 3.532 1.00 55.50 92 ARG A C 1
ATOM 747 O O . ARG A 1 92 ? -8.199 5.594 3.511 1.00 55.50 92 ARG A O 1
#

Foldseek 3Di:
DDDPVVVVVVVVVVVVVVVVVPPVLVVLQVLVCVLPPVSPQWAALVSQLVSQVVVCVVVVHDDSSVVSVVLQVVQVPVPPRIGHSVSVPDDD

Sequence (92 aa):
MKNKLSNLLVSVLLASVSSLACADDVKKQKYFSKFDLDNNDHLSLEEYSSMLRVRFEKSDKSGWEKQANKRMEFKDENGDGQLNFTEWQQTR

pLDDT: mean 79.81, std 16.0, range [47.91, 93.75]

Nearest PDB structures (foldseek):
  4by5-assembly2_A-3  TM=8.338E-01  e=6.557E-03  Drosophila melanogaster
  4ov2-assembly1_A  TM=7.761E-01  e=3.720E-02  Rattus norvegicus
  2f2p-assembly1_A  TM=5.911E-01  e=5.738E-03  Bos taurus
  1wrk-assembly1_A  TM=7.549E-01  e=3.255E-02  Homo sapiens
  3ku2-assembly1_A  TM=4.460E-01  e=2.946E-01  Toxoplasma gondii

Secondary structure (DSSP, 8-state):
---HHHHHHHHHHHHHHHHHHHHHHHHHHHHHTTT-SS-SSEEEHHHHHHHHHHHHHTTT---HHHHHHHHHHHH-SS-SSEEEHHHHH---

Solvent-accessible surface area (backbone atoms only — not comparable to full-atom values): 5368 Å² total; per-residue (Å²): 143,84,69,70,70,59,54,53,5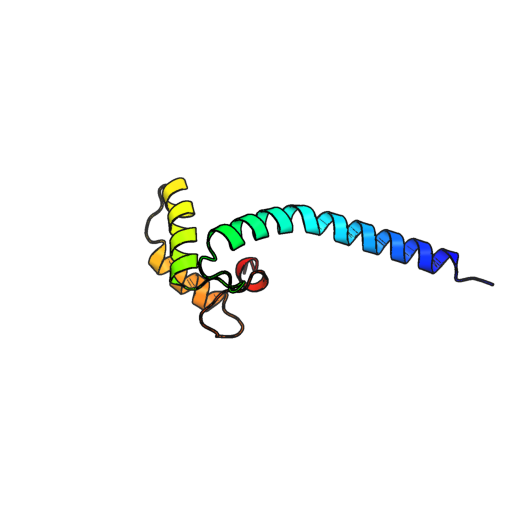4,53,54,54,51,54,57,53,57,56,60,65,57,47,64,61,48,53,55,50,48,56,57,49,59,68,43,27,81,84,69,76,71,36,31,43,62,69,33,44,22,53,52,39,37,60,55,24,61,77,65,78,48,81,63,36,62,66,51,31,52,58,49,42,71,73,37,34,82,87,68,79,71,39,31,40,65,69,41,65,66,59,86,128

Radius of gyration: 18.65 Å; Cα contacts (8 Å, |Δi|>4): 62; chains: 1; bounding box: 55×28×38 Å